Protein AF-U2RLP6-F1 (afdb_monomer)

Secondary structure (DSSP, 8-state):
-B-BSHHHHHHHHHHTT---SS------B---TT----STT--B-HHHHS-HHHHHHHHHHHHHHTTPPPPPHHHHHHHHHH-HHHHHH-HHHHHHHHHHHH-TTTGGG--SSSHHHHHHHHHH--TT-HHHHHHHHHHHHH-HHHHHHHHHHH-TT-------

Sequence (164 aa):
MFDNDNAGRKQFNQIKNKKYQELDIDMVLLKNYLGNSEEKNINHEIEDFIYPEIIVYLTNEILKNINLELISQEEVDKKLSASKSLSSKGILEFIEYKKNDNNPENGNIIVLNTPSHKKNMAEKFNLEDKEISSIIKENRNKYPFVEEFIRDLFNFTKENKKYK

Structure (mmCIF, N/CA/C/O backbone):
data_AF-U2RLP6-F1
#
_entry.id   AF-U2RLP6-F1
#
loop_
_atom_site.group_PDB
_atom_site.id
_atom_site.type_symbol
_atom_site.label_atom_id
_atom_site.label_alt_id
_atom_site.label_comp_id
_atom_site.label_asym_id
_atom_site.label_entity_id
_atom_site.label_seq_id
_atom_site.pdbx_PDB_ins_code
_atom_site.Cartn_x
_atom_site.Cartn_y
_atom_site.Cartn_z
_atom_site.occupancy
_atom_site.B_iso_or_equiv
_atom_site.auth_seq_id
_atom_site.auth_comp_id
_atom_site.auth_asym_id
_atom_site.auth_atom_id
_atom_site.pdbx_PDB_model_num
ATOM 1 N N . MET A 1 1 ? -10.058 -3.093 14.105 1.00 88.56 1 MET A N 1
ATOM 2 C CA . MET A 1 1 ? -9.542 -2.256 13.001 1.00 88.56 1 MET A CA 1
ATOM 3 C C . MET A 1 1 ? -10.305 -2.616 11.739 1.00 88.56 1 MET A C 1
ATOM 5 O O . MET A 1 1 ? -10.608 -3.790 11.572 1.00 88.56 1 MET A O 1
ATOM 9 N N . PHE A 1 2 ? -10.664 -1.635 10.919 1.00 91.56 2 PHE A N 1
ATOM 10 C CA . PHE A 1 2 ? -11.460 -1.825 9.705 1.00 91.56 2 PHE A CA 1
ATOM 11 C C . PHE A 1 2 ? -10.882 -0.973 8.578 1.00 91.56 2 PHE A C 1
ATOM 13 O O . PHE A 1 2 ? -10.406 0.133 8.848 1.00 91.56 2 PHE A O 1
ATOM 20 N N . ASP A 1 3 ? -10.995 -1.449 7.341 1.00 90.81 3 ASP A N 1
ATOM 21 C CA . ASP A 1 3 ? -10.761 -0.617 6.163 1.00 90.81 3 ASP A CA 1
ATOM 22 C C . ASP A 1 3 ? -11.701 0.597 6.170 1.00 90.81 3 ASP A C 1
ATOM 24 O O . ASP A 1 3 ? -12.814 0.568 6.716 1.00 90.81 3 ASP A O 1
ATOM 28 N N . ASN A 1 4 ? -11.241 1.694 5.580 1.00 89.44 4 ASN A N 1
ATOM 29 C CA . ASN A 1 4 ? -12.041 2.891 5.362 1.00 89.44 4 ASN A CA 1
ATOM 30 C C . ASN A 1 4 ? -12.563 2.912 3.924 1.00 89.44 4 ASN A C 1
ATOM 32 O O . ASN A 1 4 ? -12.434 3.889 3.184 1.00 89.44 4 ASN A O 1
ATOM 36 N N . ASP A 1 5 ? -13.191 1.802 3.564 1.00 88.56 5 ASP A N 1
ATOM 37 C CA . ASP A 1 5 ? -13.962 1.575 2.358 1.00 88.56 5 ASP A CA 1
ATOM 38 C C . ASP A 1 5 ? -15.457 1.447 2.723 1.00 88.56 5 ASP A C 1
ATOM 40 O O . ASP A 1 5 ? -15.889 1.641 3.869 1.00 88.56 5 ASP A O 1
ATOM 44 N N . ASN A 1 6 ? -16.302 1.140 1.742 1.00 89.94 6 ASN A N 1
ATOM 45 C CA . ASN A 1 6 ? -17.734 0.990 1.998 1.00 89.94 6 ASN A CA 1
ATOM 46 C C . ASN A 1 6 ? -18.060 -0.216 2.894 1.00 89.94 6 ASN A C 1
ATOM 48 O O . ASN A 1 6 ? -18.961 -0.113 3.737 1.00 89.94 6 ASN A O 1
ATOM 52 N N . ALA A 1 7 ? -17.364 -1.345 2.733 1.00 91.19 7 ALA A N 1
ATOM 53 C CA . ALA A 1 7 ? -17.647 -2.554 3.500 1.00 91.19 7 ALA A CA 1
ATOM 54 C C . ALA A 1 7 ? -17.181 -2.416 4.958 1.00 91.19 7 ALA A C 1
ATOM 56 O O . ALA A 1 7 ? -17.955 -2.689 5.883 1.00 91.19 7 ALA A 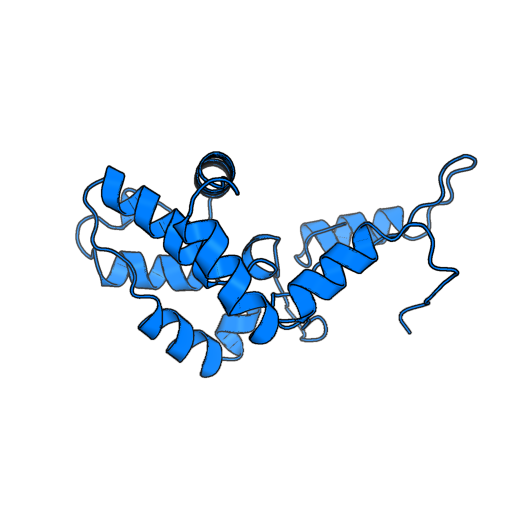O 1
ATOM 57 N N . GLY A 1 8 ? -15.969 -1.912 5.168 1.00 91.94 8 GLY A N 1
ATOM 58 C CA . GLY A 1 8 ? -15.371 -1.625 6.465 1.00 91.94 8 GLY A CA 1
ATOM 59 C C . GLY A 1 8 ? -16.175 -0.596 7.251 1.00 91.94 8 GLY A C 1
ATOM 60 O O . GLY A 1 8 ? -16.559 -0.868 8.392 1.00 91.94 8 GLY A O 1
ATOM 61 N N . ARG A 1 9 ? -16.595 0.520 6.630 1.00 91.88 9 ARG A N 1
ATOM 62 C CA . ARG A 1 9 ? -17.509 1.490 7.274 1.00 91.88 9 ARG A CA 1
ATOM 63 C C . ARG A 1 9 ? -18.848 0.871 7.665 1.00 91.88 9 ARG A C 1
ATOM 65 O O . ARG A 1 9 ? -19.404 1.211 8.715 1.00 91.88 9 ARG A O 1
ATOM 72 N N . LYS A 1 10 ? -19.400 -0.028 6.846 1.00 93.00 10 LYS A N 1
ATOM 73 C CA . LYS A 1 10 ? -20.653 -0.728 7.169 1.00 93.00 10 LYS A CA 1
ATOM 74 C C . LYS A 1 10 ? -20.482 -1.610 8.406 1.00 93.00 10 LYS A C 1
ATOM 76 O O . LYS A 1 10 ? -21.310 -1.522 9.313 1.00 93.00 10 LYS A O 1
ATOM 81 N N . GLN A 1 11 ? -19.416 -2.406 8.474 1.00 93.44 11 GLN A N 1
ATOM 82 C CA . GLN A 1 11 ? -19.130 -3.255 9.637 1.00 93.44 11 GLN A CA 1
ATOM 83 C C . GLN A 1 11 ? -18.820 -2.428 10.891 1.00 93.44 11 GLN A C 1
ATOM 85 O O . GLN A 1 11 ? -19.378 -2.695 11.957 1.00 93.44 11 GLN A O 1
ATOM 90 N N . PHE A 1 12 ? -18.026 -1.363 10.756 1.00 92.62 12 PHE A N 1
ATOM 91 C CA . PHE A 1 12 ? -17.736 -0.425 11.839 1.00 92.62 12 PHE A CA 1
ATOM 92 C C . PHE A 1 12 ? -19.032 0.130 12.449 1.00 92.62 12 PHE A C 1
ATOM 94 O O . PHE A 1 12 ? -19.252 0.069 13.657 1.00 92.62 12 PHE A O 1
ATOM 101 N N . ASN A 1 13 ? -19.957 0.604 11.613 1.00 91.62 13 ASN A N 1
ATOM 102 C CA . ASN A 1 13 ? -21.228 1.152 12.087 1.00 91.62 13 ASN A CA 1
ATOM 103 C C . ASN A 1 13 ? -22.139 0.116 12.762 1.00 91.62 13 ASN A C 1
ATOM 105 O O . ASN A 1 13 ? -22.935 0.490 13.623 1.00 91.62 13 ASN A O 1
ATOM 109 N N . GLN A 1 14 ? -22.025 -1.166 12.407 1.00 91.75 14 GLN A N 1
ATOM 110 C CA . GLN A 1 14 ? -22.788 -2.243 13.044 1.00 91.75 14 GLN A CA 1
ATOM 111 C C . GLN A 1 14 ? -22.280 -2.590 14.446 1.00 91.75 14 GLN A C 1
ATOM 113 O O . GLN A 1 14 ? -23.068 -3.056 15.269 1.00 91.75 14 GLN A O 1
ATOM 118 N N . ILE A 1 15 ? -20.985 -2.406 14.711 1.00 90.25 15 ILE A N 1
ATOM 119 C CA . ILE A 1 15 ? -20.348 -2.848 15.959 1.00 90.25 15 ILE A CA 1
ATOM 120 C C . ILE A 1 15 ? -20.156 -1.682 16.938 1.00 90.25 15 ILE A C 1
ATOM 122 O O . ILE A 1 15 ? -20.316 -1.894 18.134 1.00 90.25 15 ILE A O 1
ATOM 126 N N . LYS A 1 16 ? -19.945 -0.444 16.462 1.00 87.31 16 LYS A N 1
ATOM 127 C CA . LYS A 1 16 ? -19.575 0.720 17.301 1.00 87.31 16 LYS A CA 1
ATOM 128 C C . LYS A 1 16 ? -20.501 1.037 18.478 1.00 87.31 16 LYS A C 1
ATOM 130 O O . LYS A 1 16 ? -20.076 1.662 19.437 1.00 87.31 16 LYS A O 1
ATOM 135 N N . ASN A 1 17 ? -21.770 0.640 18.394 1.00 85.56 17 ASN A N 1
ATOM 136 C CA . ASN A 1 17 ? -22.770 0.896 19.434 1.00 85.56 17 ASN A CA 1
ATOM 137 C C . ASN A 1 17 ? -23.106 -0.356 20.262 1.00 85.56 17 ASN A C 1
ATOM 139 O O . ASN A 1 17 ? -23.964 -0.294 21.146 1.00 85.56 17 ASN A O 1
ATOM 143 N N . LYS A 1 18 ? -22.492 -1.504 19.959 1.00 89.00 18 LYS A N 1
ATOM 144 C CA . LYS A 1 18 ? -22.715 -2.749 20.693 1.00 89.00 18 LYS A CA 1
ATOM 145 C C . LYS A 1 18 ? -21.869 -2.748 21.960 1.00 89.00 18 LYS A C 1
ATOM 147 O O . LYS A 1 18 ? -20.718 -2.331 21.947 1.00 89.00 18 LYS A O 1
ATOM 152 N N . LYS A 1 19 ? -22.456 -3.239 23.049 1.00 85.81 19 LYS A N 1
ATOM 153 C CA . LYS A 1 19 ? -21.758 -3.480 24.312 1.00 85.81 19 LYS A CA 1
ATOM 154 C C . LYS A 1 19 ? -21.573 -4.975 24.491 1.00 85.81 19 LYS A C 1
ATOM 156 O O . LYS A 1 19 ? -22.511 -5.739 24.267 1.00 85.81 19 LYS A O 1
ATOM 161 N N . TYR A 1 20 ? -20.386 -5.364 24.921 1.00 87.88 20 TYR A N 1
ATOM 162 C CA . TYR A 1 20 ? -20.018 -6.743 25.196 1.00 87.88 20 TYR A CA 1
ATOM 163 C C . TYR A 1 20 ? -19.633 -6.809 26.674 1.00 87.88 20 TYR A C 1
ATOM 165 O O . TYR A 1 20 ? -18.861 -5.981 27.137 1.00 87.88 20 TYR A O 1
ATOM 173 N N . GLN A 1 21 ? -20.238 -7.720 27.443 1.00 87.31 21 GLN A N 1
ATOM 174 C CA . GLN A 1 21 ? -20.114 -7.709 28.911 1.00 87.31 21 GLN A CA 1
ATOM 175 C C . GLN A 1 21 ? -18.682 -7.953 29.403 1.00 87.31 21 GLN A C 1
ATOM 177 O O . GLN A 1 21 ? -18.300 -7.419 30.438 1.00 87.31 21 GLN A O 1
ATOM 182 N N . GLU A 1 22 ? -17.903 -8.731 28.655 1.00 92.44 22 GLU A N 1
ATOM 183 C CA . GLU A 1 22 ? -16.563 -9.186 29.045 1.00 92.44 22 GLU A CA 1
ATOM 184 C C . GLU A 1 22 ? -15.459 -8.663 28.114 1.00 92.44 22 GLU A C 1
ATOM 186 O O . GLU A 1 22 ? -14.296 -9.021 28.274 1.00 92.44 22 GLU A O 1
ATOM 191 N N . LEU A 1 23 ? -15.811 -7.837 27.122 1.00 86.81 23 LEU A N 1
ATOM 192 C CA . LEU A 1 23 ? -14.868 -7.312 26.137 1.00 86.81 23 LEU A CA 1
ATOM 193 C C . LEU A 1 23 ? -14.928 -5.791 26.126 1.00 86.81 23 LEU A C 1
ATOM 195 O O . LEU A 1 23 ? -15.980 -5.212 25.850 1.00 86.81 23 LEU A O 1
ATOM 199 N N . ASP A 1 24 ? -13.777 -5.170 26.360 1.00 83.50 24 ASP A N 1
ATOM 200 C CA . ASP A 1 24 ? -13.553 -3.779 25.993 1.00 83.50 24 ASP A CA 1
ATOM 201 C C . ASP A 1 24 ? -13.089 -3.728 24.535 1.00 83.50 24 ASP A C 1
ATOM 203 O O . ASP A 1 24 ? -12.206 -4.490 24.130 1.00 83.50 24 ASP A O 1
ATOM 207 N N . ILE A 1 25 ? -13.744 -2.905 23.718 1.00 85.19 25 ILE A N 1
ATOM 208 C CA . ILE A 1 25 ? -13.528 -2.888 22.269 1.00 85.19 25 ILE A CA 1
ATOM 209 C C . ILE A 1 25 ? -13.238 -1.467 21.815 1.00 85.19 25 ILE A C 1
ATOM 211 O O . ILE A 1 25 ? -14.148 -0.651 21.668 1.00 85.19 25 ILE A O 1
ATOM 215 N N . ASP A 1 26 ? -11.982 -1.240 21.446 1.00 85.56 26 ASP A N 1
ATOM 216 C CA . ASP A 1 26 ? -11.576 -0.067 20.689 1.00 85.56 26 ASP A CA 1
ATOM 217 C C . ASP A 1 26 ? -11.655 -0.335 19.187 1.00 85.56 26 ASP A C 1
ATOM 219 O O . ASP A 1 26 ? -11.139 -1.319 18.644 1.00 85.56 26 ASP A O 1
ATOM 223 N N . MET A 1 27 ? -12.330 0.569 18.482 1.00 86.56 27 MET A N 1
ATOM 224 C CA . MET A 1 27 ? -12.557 0.458 17.049 1.00 86.56 27 MET A CA 1
ATOM 225 C C . MET A 1 27 ? -11.889 1.605 16.312 1.00 86.56 27 MET A C 1
ATOM 227 O O . MET A 1 27 ? -12.085 2.771 16.637 1.00 86.56 27 MET A O 1
ATOM 231 N N . VAL A 1 28 ? -11.163 1.264 15.250 1.00 88.94 28 VAL A N 1
ATOM 232 C CA . VAL 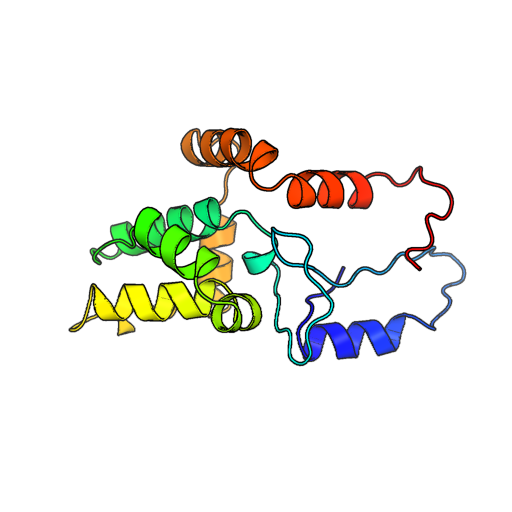A 1 28 ? -10.426 2.226 14.431 1.00 88.94 28 VAL A CA 1
ATOM 233 C C . VAL A 1 28 ? -10.709 1.959 12.956 1.00 88.94 28 VAL A C 1
ATOM 235 O O . VAL A 1 28 ? -10.652 0.801 12.524 1.00 88.94 28 VAL A O 1
ATOM 238 N N . LEU A 1 29 ? -11.030 3.022 12.213 1.00 90.19 29 LEU A N 1
ATOM 239 C CA . LEU A 1 29 ? -11.026 3.045 10.749 1.00 90.19 29 LEU A CA 1
ATOM 240 C C . LEU A 1 29 ? -9.618 3.397 10.271 1.00 90.19 29 LEU A C 1
ATOM 242 O O . LEU A 1 29 ? -9.007 4.329 10.800 1.00 90.19 29 LEU A O 1
ATOM 246 N N . LEU A 1 30 ? -9.123 2.665 9.281 1.00 89.75 30 LEU A N 1
ATOM 247 C CA . LEU A 1 30 ? -7.811 2.918 8.706 1.00 89.75 30 LEU A CA 1
ATOM 248 C C . LEU A 1 30 ? -7.732 4.302 8.054 1.00 89.75 30 LEU A C 1
ATOM 250 O O . LEU A 1 30 ? -8.697 4.840 7.505 1.00 89.75 30 LEU A O 1
ATOM 254 N N . LYS A 1 31 ? -6.539 4.874 8.142 1.00 88.94 31 LYS A N 1
ATOM 255 C CA . LYS A 1 31 ? -6.130 6.066 7.405 1.00 88.94 31 LYS A CA 1
ATOM 256 C C . LYS A 1 31 ? -5.013 5.656 6.456 1.00 88.94 31 LYS A C 1
ATOM 258 O O . LYS A 1 31 ? -4.385 4.623 6.678 1.00 88.94 31 LYS A O 1
ATOM 263 N N . ASN A 1 32 ? -4.724 6.474 5.454 1.00 89.19 32 ASN A N 1
ATOM 264 C CA . ASN A 1 32 ? -3.533 6.245 4.644 1.00 89.19 32 ASN A CA 1
ATOM 265 C C . ASN A 1 32 ? -2.229 6.518 5.428 1.00 89.19 32 ASN A C 1
ATOM 267 O O . ASN A 1 32 ? -2.253 7.001 6.562 1.00 89.19 32 ASN A O 1
ATOM 271 N N . TYR A 1 33 ? -1.086 6.268 4.793 1.00 90.31 33 TYR A N 1
ATOM 272 C CA . TYR A 1 33 ? 0.262 6.459 5.338 1.00 90.31 33 TYR A CA 1
ATOM 273 C C . TYR A 1 33 ? 0.569 7.904 5.786 1.00 90.31 33 TYR A C 1
ATOM 275 O O . TYR A 1 33 ? 1.504 8.129 6.552 1.00 90.31 33 TYR A O 1
ATOM 283 N N . LEU A 1 34 ? -0.233 8.887 5.352 1.00 89.56 34 LEU A N 1
ATOM 284 C CA . LEU A 1 34 ? -0.156 10.292 5.780 1.00 89.56 34 LEU A CA 1
ATOM 285 C C . LEU A 1 34 ? -1.092 10.629 6.952 1.00 89.56 34 LEU A C 1
ATOM 287 O O . LEU A 1 34 ? -1.034 11.739 7.475 1.00 89.56 34 LEU A O 1
ATOM 291 N N . GLY A 1 35 ? -1.968 9.711 7.362 1.00 87.56 35 GLY A N 1
ATOM 292 C CA . GLY A 1 35 ? -2.950 9.939 8.422 1.00 87.56 35 GLY A CA 1
ATOM 293 C C . GLY A 1 35 ? -4.213 10.678 7.980 1.00 87.56 35 GLY A C 1
ATOM 294 O O . GLY 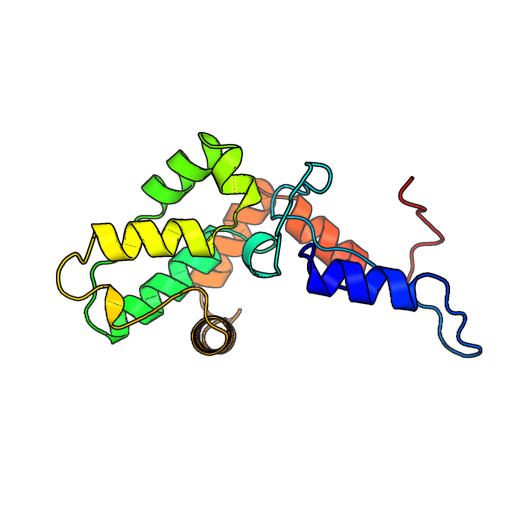A 1 35 ? -4.950 11.188 8.829 1.00 87.56 35 GLY A O 1
ATOM 295 N N . ASN A 1 36 ? -4.505 10.716 6.678 1.00 83.19 36 ASN A N 1
ATOM 296 C CA . ASN A 1 36 ? -5.694 11.379 6.141 1.00 83.19 36 ASN A CA 1
ATOM 297 C C . ASN A 1 36 ? -6.933 10.477 6.257 1.00 83.19 36 ASN A C 1
ATOM 299 O O . ASN A 1 36 ? -6.893 9.314 5.864 1.00 83.19 36 ASN A O 1
ATOM 303 N N . SER A 1 37 ? -8.048 11.021 6.762 1.00 69.00 37 SER A N 1
ATOM 304 C CA . SER A 1 37 ? -9.298 10.263 6.974 1.00 69.00 37 SER A CA 1
ATOM 305 C C . SER A 1 37 ? -10.603 10.999 6.636 1.00 69.00 37 SER A C 1
ATOM 307 O O . SER A 1 37 ? -11.666 10.405 6.786 1.00 69.00 37 SER A O 1
ATOM 309 N N . GLU A 1 38 ? -10.562 12.270 6.215 1.00 56.47 38 GLU A N 1
ATOM 310 C CA . GLU A 1 38 ? -11.738 13.169 6.277 1.00 56.47 38 GLU A CA 1
ATOM 311 C C . GLU A 1 38 ? -12.311 13.639 4.927 1.00 56.47 38 GLU A C 1
ATOM 313 O O . GLU A 1 38 ? -13.265 14.417 4.891 1.00 56.47 38 GLU A O 1
ATOM 318 N N . GLU A 1 39 ? -11.789 13.168 3.796 1.00 59.59 39 GLU A N 1
ATOM 319 C CA . GLU A 1 39 ? -12.357 13.521 2.492 1.00 59.59 39 GLU A CA 1
ATOM 320 C C . GLU A 1 39 ? -13.619 12.699 2.160 1.00 59.59 39 GLU A C 1
ATOM 322 O O . GLU A 1 39 ? -13.746 11.511 2.470 1.00 59.59 39 GLU A O 1
ATOM 327 N N . LYS A 1 40 ? -14.591 13.341 1.498 1.00 56.78 40 LYS A N 1
ATOM 328 C CA . LYS A 1 40 ? -15.772 12.652 0.958 1.00 56.78 40 LYS A CA 1
ATOM 329 C C . LYS A 1 40 ? -15.308 11.646 -0.107 1.00 56.78 40 LYS A C 1
ATOM 331 O O . LYS A 1 40 ? -14.594 12.032 -1.024 1.00 56.78 40 LYS A O 1
ATOM 336 N N . ASN A 1 41 ? -15.778 10.397 -0.019 1.00 65.44 41 ASN A N 1
ATOM 337 C CA . ASN A 1 41 ? -15.454 9.275 -0.922 1.00 65.44 41 ASN A CA 1
ATOM 338 C C . ASN A 1 41 ? -14.055 8.649 -0.760 1.00 65.44 41 ASN A C 1
ATOM 340 O O . ASN A 1 41 ? -13.488 8.171 -1.739 1.00 65.44 41 ASN A O 1
ATOM 344 N N . ILE A 1 42 ? -13.509 8.608 0.458 1.00 76.06 42 ILE A N 1
ATOM 345 C CA . ILE A 1 42 ? -12.301 7.819 0.745 1.00 76.06 42 ILE A CA 1
ATOM 346 C C . ILE A 1 42 ? -12.575 6.311 0.599 1.00 76.06 42 ILE A C 1
ATOM 348 O O . ILE A 1 42 ? -13.617 5.805 1.039 1.00 76.06 42 ILE A O 1
ATOM 352 N N . ASN A 1 43 ? -11.613 5.610 -0.001 1.00 83.88 43 ASN A N 1
ATOM 353 C CA . ASN A 1 43 ? -11.574 4.158 -0.137 1.00 83.88 43 ASN A CA 1
ATOM 354 C C . ASN A 1 43 ? -10.203 3.612 0.293 1.00 83.88 43 ASN A C 1
ATOM 356 O O . ASN A 1 43 ? -9.540 2.942 -0.488 1.00 83.88 43 ASN A O 1
ATOM 360 N N . HIS A 1 44 ? -9.753 3.976 1.499 1.00 87.12 44 HIS A N 1
ATOM 361 C CA . HIS A 1 44 ? -8.459 3.518 2.011 1.00 87.12 44 HIS A CA 1
ATOM 362 C C . HIS A 1 44 ? -8.575 2.111 2.576 1.00 87.12 44 HIS A C 1
ATOM 364 O O . HIS A 1 44 ? -9.366 1.871 3.493 1.00 87.12 44 HIS A O 1
ATOM 370 N N . GLU A 1 45 ? -7.747 1.217 2.063 1.00 90.25 45 GLU A N 1
ATOM 371 C CA . GLU A 1 45 ? -7.552 -0.139 2.575 1.00 90.25 45 GLU A CA 1
ATOM 372 C C . GLU A 1 45 ? -6.170 -0.252 3.249 1.00 90.25 45 GLU A C 1
ATOM 374 O O . GLU A 1 45 ? -5.410 0.719 3.344 1.00 90.25 45 GLU A O 1
ATOM 379 N N . ILE A 1 46 ? -5.825 -1.433 3.764 1.00 90.56 46 ILE A N 1
ATOM 380 C CA . ILE A 1 46 ? -4.558 -1.655 4.479 1.00 90.56 46 ILE A CA 1
ATOM 381 C C . ILE A 1 46 ? -3.305 -1.315 3.655 1.00 90.56 46 ILE A C 1
ATOM 383 O O . ILE A 1 46 ? -2.328 -0.815 4.213 1.00 90.56 46 ILE A O 1
ATOM 387 N N . GLU A 1 47 ? -3.315 -1.529 2.340 1.00 91.06 47 GLU A N 1
ATOM 388 C CA . GLU A 1 47 ? -2.205 -1.154 1.454 1.00 91.06 47 GLU A CA 1
ATOM 389 C C . GLU A 1 47 ? -1.943 0.355 1.410 1.00 91.06 47 GLU A C 1
ATOM 391 O O . GLU A 1 47 ? -0.812 0.764 1.160 1.00 91.0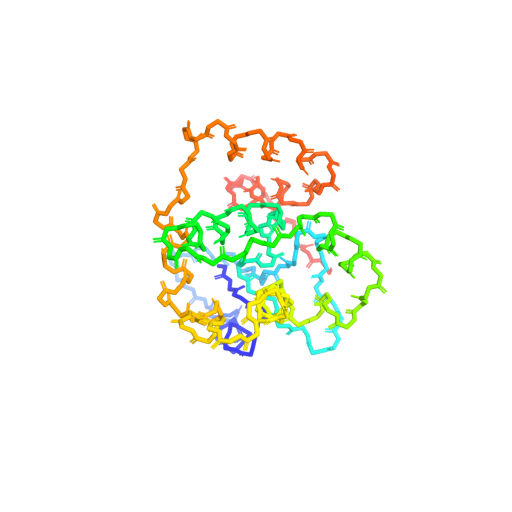6 47 GLU A O 1
ATOM 396 N N . ASP A 1 48 ? -2.959 1.179 1.674 1.00 90.56 48 ASP A N 1
ATOM 397 C CA . ASP A 1 48 ? -2.836 2.634 1.666 1.00 90.56 48 ASP A CA 1
ATOM 398 C C . ASP A 1 48 ? -2.268 3.147 2.982 1.00 90.56 48 ASP A C 1
ATOM 400 O O . ASP A 1 48 ? -1.750 4.260 3.032 1.00 90.56 48 ASP A O 1
ATOM 404 N N . PHE A 1 49 ? -2.383 2.360 4.053 1.00 91.75 49 PHE A N 1
ATOM 405 C CA . PHE A 1 49 ? -1.795 2.650 5.356 1.00 91.75 49 PHE A CA 1
ATOM 406 C C . PHE A 1 49 ? -0.283 2.383 5.387 1.00 91.75 49 PHE A C 1
ATOM 408 O O . PHE A 1 49 ? 0.461 3.105 6.049 1.00 91.75 49 PHE A O 1
ATOM 415 N N . ILE A 1 50 ? 0.177 1.343 4.693 1.00 92.38 50 ILE A N 1
ATOM 416 C CA . ILE A 1 50 ? 1.590 0.942 4.669 1.00 92.38 50 ILE A CA 1
ATOM 417 C C . ILE A 1 50 ? 2.405 1.931 3.814 1.00 92.38 50 ILE A C 1
ATOM 419 O O . ILE A 1 50 ? 1.866 2.610 2.942 1.00 92.38 50 ILE A O 1
ATOM 423 N N . TYR A 1 51 ? 3.719 2.024 4.056 1.00 94.69 51 TYR A N 1
ATOM 424 C CA . TYR A 1 51 ? 4.612 2.842 3.230 1.00 94.69 51 TYR A CA 1
ATOM 425 C C . TYR A 1 51 ? 4.490 2.467 1.739 1.00 94.69 51 TYR A C 1
ATOM 427 O O . TYR A 1 51 ? 4.685 1.290 1.406 1.00 94.69 51 TYR A O 1
ATOM 435 N N . PRO A 1 52 ? 4.214 3.434 0.841 1.00 93.69 52 PRO A N 1
ATOM 436 C CA . PRO A 1 52 ? 4.108 3.205 -0.601 1.00 93.69 52 PRO A CA 1
ATOM 437 C C . PRO A 1 52 ? 5.272 2.413 -1.194 1.00 93.69 52 PRO A C 1
ATOM 439 O O . PRO A 1 52 ? 5.082 1.545 -2.045 1.00 93.69 52 PRO A O 1
ATOM 442 N N . GLU A 1 53 ? 6.473 2.681 -0.697 1.00 95.69 53 GLU A N 1
ATOM 443 C CA . GLU A 1 53 ? 7.725 2.052 -1.094 1.00 95.69 53 GLU A CA 1
ATOM 444 C C . GLU A 1 53 ? 7.710 0.531 -0.872 1.00 95.69 53 GLU A C 1
ATOM 446 O O . GLU A 1 53 ? 8.215 -0.218 -1.706 1.00 95.69 53 GLU A O 1
ATOM 451 N N . ILE A 1 54 ? 7.074 0.048 0.204 1.00 96.94 54 ILE A N 1
ATOM 452 C CA . ILE A 1 54 ? 6.917 -1.395 0.454 1.00 96.94 54 ILE A CA 1
ATOM 453 C C . ILE A 1 54 ? 6.001 -2.012 -0.603 1.00 96.94 54 ILE A C 1
ATOM 455 O O . ILE A 1 54 ? 6.302 -3.080 -1.132 1.00 96.94 54 ILE A O 1
ATOM 459 N N . ILE A 1 55 ? 4.889 -1.346 -0.925 1.00 96.19 55 ILE A N 1
ATOM 460 C CA . ILE A 1 55 ? 3.910 -1.851 -1.894 1.00 96.19 55 ILE A CA 1
ATOM 461 C C . ILE A 1 55 ? 4.537 -1.957 -3.287 1.00 96.19 55 ILE A C 1
ATOM 463 O O . ILE A 1 55 ? 4.407 -2.989 -3.950 1.00 96.19 55 ILE A O 1
ATOM 467 N N . VAL A 1 56 ? 5.262 -0.922 -3.717 1.00 96.75 56 VAL A N 1
ATOM 468 C CA . VAL A 1 56 ? 5.974 -0.918 -5.003 1.00 96.75 56 VAL A CA 1
ATOM 469 C C . VAL A 1 56 ? 7.072 -1.978 -5.020 1.00 96.75 56 VAL A C 1
ATOM 471 O O . VAL A 1 56 ? 7.170 -2.724 -5.995 1.00 96.75 56 VAL A O 1
ATOM 474 N N . TYR A 1 57 ? 7.861 -2.099 -3.948 1.00 97.81 57 TYR A N 1
ATOM 475 C CA . TYR A 1 57 ? 8.905 -3.117 -3.840 1.00 97.81 57 TYR A CA 1
ATOM 476 C C . TYR A 1 57 ? 8.339 -4.537 -3.981 1.00 97.81 57 TYR A C 1
ATOM 478 O O . TYR A 1 57 ? 8.764 -5.285 -4.863 1.00 97.81 57 TYR A O 1
ATOM 486 N N . LEU A 1 58 ? 7.328 -4.890 -3.180 1.00 97.56 58 LEU A N 1
ATOM 487 C CA . LEU A 1 58 ? 6.706 -6.218 -3.215 1.00 97.56 58 LEU A CA 1
ATOM 488 C C . LEU A 1 58 ? 6.039 -6.501 -4.564 1.00 97.56 58 LEU A C 1
ATOM 490 O O . LEU A 1 58 ? 6.134 -7.616 -5.083 1.00 97.56 58 LEU A O 1
ATOM 494 N N . THR A 1 59 ? 5.400 -5.492 -5.160 1.00 96.75 59 THR A N 1
ATOM 495 C CA . THR A 1 59 ? 4.832 -5.609 -6.506 1.00 96.75 59 THR A CA 1
ATOM 496 C C . THR A 1 59 ? 5.927 -5.902 -7.523 1.00 96.75 59 THR A C 1
ATOM 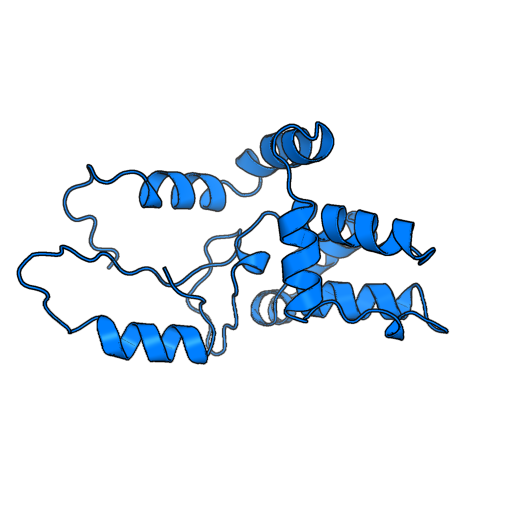498 O O . THR A 1 59 ? 5.794 -6.841 -8.303 1.00 96.75 59 THR A O 1
ATOM 501 N N . ASN A 1 60 ? 7.037 -5.165 -7.494 1.00 97.44 60 ASN A N 1
ATOM 502 C CA . ASN A 1 60 ? 8.157 -5.384 -8.403 1.00 97.44 60 ASN A CA 1
ATOM 503 C C . ASN A 1 60 ? 8.781 -6.770 -8.220 1.00 97.44 60 ASN A C 1
ATOM 505 O O . ASN A 1 60 ? 9.104 -7.411 -9.215 1.00 97.44 60 ASN A O 1
ATOM 509 N N . GLU A 1 61 ? 8.889 -7.285 -6.995 1.00 97.25 61 GLU A N 1
ATOM 510 C CA . GLU A 1 61 ? 9.313 -8.672 -6.764 1.00 97.25 61 GLU A CA 1
ATOM 511 C C . GLU A 1 61 ? 8.368 -9.681 -7.433 1.00 97.25 61 GLU A C 1
ATOM 513 O O . GLU A 1 61 ? 8.810 -10.697 -7.972 1.00 97.25 61 GLU A O 1
ATOM 518 N N . ILE A 1 62 ? 7.061 -9.416 -7.457 1.00 96.12 62 ILE A N 1
ATOM 519 C CA . ILE A 1 62 ? 6.094 -10.251 -8.181 1.00 96.12 62 ILE A CA 1
ATOM 520 C C . ILE A 1 62 ? 6.271 -10.103 -9.700 1.00 96.12 62 ILE A C 1
ATOM 522 O O . ILE A 1 62 ? 6.342 -11.121 -10.385 1.00 96.12 62 ILE A O 1
ATOM 526 N N . LEU A 1 63 ? 6.398 -8.878 -10.221 1.00 96.56 63 LEU A N 1
ATOM 527 C CA . LEU A 1 63 ? 6.572 -8.605 -11.656 1.00 96.56 63 LEU A CA 1
ATOM 528 C C . LEU A 1 63 ? 7.856 -9.228 -12.220 1.00 96.56 63 LEU A C 1
ATOM 530 O O . LEU A 1 63 ? 7.810 -9.859 -13.276 1.00 96.56 63 LEU A O 1
ATOM 534 N N . LYS A 1 64 ? 8.972 -9.145 -11.482 1.00 96.69 64 LYS A N 1
ATOM 535 C CA . LYS A 1 64 ? 10.244 -9.801 -11.837 1.00 96.69 64 LYS A CA 1
ATOM 536 C C . LYS A 1 64 ? 10.063 -11.302 -12.047 1.00 96.69 64 LYS A C 1
ATOM 538 O O . LYS A 1 64 ? 10.562 -11.846 -13.024 1.00 96.69 64 LYS A O 1
ATOM 543 N N . ASN A 1 65 ? 9.314 -11.965 -11.163 1.00 95.56 65 ASN A N 1
ATOM 544 C CA . ASN A 1 65 ? 9.090 -13.414 -11.234 1.00 95.56 65 ASN A CA 1
ATOM 545 C C . ASN A 1 65 ? 8.280 -13.849 -12.468 1.00 95.56 65 ASN A C 1
ATOM 547 O O . ASN A 1 65 ? 8.314 -15.023 -12.830 1.00 95.56 65 ASN A O 1
ATOM 551 N N . ILE A 1 66 ? 7.562 -12.924 -13.109 1.00 95.25 66 ILE A N 1
ATOM 552 C CA . ILE A 1 66 ? 6.776 -13.173 -14.325 1.00 95.25 66 ILE A CA 1
ATOM 553 C C . ILE A 1 66 ? 7.323 -12.422 -15.549 1.00 95.25 66 ILE A C 1
ATOM 555 O O . ILE A 1 66 ? 6.642 -12.350 -16.569 1.00 95.25 66 ILE A O 1
ATOM 559 N N . ASN A 1 67 ? 8.557 -11.908 -15.466 1.00 96.50 67 ASN A N 1
ATOM 560 C CA . ASN A 1 67 ? 9.263 -11.193 -16.534 1.00 96.50 67 ASN A CA 1
ATOM 561 C C . ASN A 1 67 ? 8.487 -9.993 -17.113 1.00 96.50 67 ASN A C 1
ATOM 563 O O . ASN A 1 67 ? 8.461 -9.803 -18.330 1.00 96.50 67 ASN A O 1
ATOM 567 N N . LEU A 1 68 ? 7.852 -9.196 -16.249 1.00 97.25 68 LEU A N 1
ATOM 568 C CA . LEU A 1 68 ? 7.258 -7.909 -16.624 1.00 97.25 68 LEU A CA 1
ATOM 569 C C . LEU A 1 68 ? 8.173 -6.741 -16.247 1.00 97.25 68 LEU A C 1
ATOM 571 O O . LEU A 1 68 ? 8.926 -6.811 -15.272 1.00 97.25 68 LEU A O 1
ATOM 575 N N . GLU A 1 69 ? 8.055 -5.650 -17.000 1.00 97.81 69 GLU A N 1
ATOM 576 C CA . GLU A 1 69 ? 8.709 -4.379 -16.705 1.00 97.81 69 GLU A CA 1
ATOM 577 C C . GLU A 1 69 ? 8.243 -3.824 -15.361 1.00 97.81 69 GLU A C 1
ATOM 579 O O . GLU A 1 69 ? 7.056 -3.863 -15.013 1.00 97.81 69 GLU A O 1
ATOM 584 N N . LEU A 1 70 ? 9.207 -3.293 -14.612 1.00 97.75 70 LEU A N 1
ATOM 585 C CA . LEU A 1 70 ? 9.025 -2.855 -13.233 1.00 97.75 70 LEU A CA 1
ATOM 586 C C . LEU A 1 70 ? 8.432 -1.451 -13.156 1.00 97.75 70 LEU A C 1
ATOM 588 O O . LEU A 1 70 ? 8.514 -0.652 -14.089 1.00 97.75 70 LEU A O 1
ATOM 592 N N . ILE A 1 71 ? 7.859 -1.130 -12.003 1.00 97.31 71 ILE A N 1
ATOM 593 C CA . ILE A 1 71 ? 7.338 0.197 -11.688 1.00 97.31 71 ILE A CA 1
ATOM 594 C C . ILE A 1 71 ? 8.438 1.017 -11.006 1.00 97.31 71 ILE A C 1
ATOM 596 O O . ILE A 1 71 ? 9.070 0.551 -10.055 1.00 97.31 71 ILE A O 1
ATOM 600 N N . SER A 1 72 ? 8.649 2.255 -11.457 1.00 96.12 72 SER A N 1
ATOM 601 C CA . SER A 1 72 ? 9.591 3.182 -10.821 1.00 96.12 72 SER A CA 1
ATOM 602 C C . SER A 1 72 ? 8.992 3.817 -9.567 1.00 96.12 72 SER A C 1
ATOM 604 O O . SER A 1 72 ? 7.949 4.473 -9.636 1.00 96.12 72 SER A O 1
ATOM 606 N N . GLN A 1 73 ? 9.692 3.702 -8.435 1.00 94.56 73 GLN A N 1
ATOM 607 C CA . GLN A 1 73 ? 9.307 4.383 -7.195 1.00 94.56 73 GLN A CA 1
ATOM 608 C C . GLN A 1 73 ? 9.252 5.906 -7.372 1.00 94.56 73 GLN A C 1
ATOM 610 O O . GLN A 1 73 ? 8.341 6.559 -6.874 1.00 94.56 73 GLN A O 1
ATOM 615 N N . GLU A 1 74 ? 10.196 6.483 -8.115 1.00 93.19 74 GLU A N 1
ATOM 616 C CA . GLU A 1 74 ? 10.271 7.933 -8.310 1.00 93.19 74 GLU A CA 1
ATOM 617 C C . GLU A 1 74 ? 9.024 8.476 -9.028 1.00 93.19 74 GLU A C 1
ATOM 619 O O . GLU A 1 74 ? 8.513 9.550 -8.700 1.00 93.19 74 GLU A O 1
ATOM 624 N N . GLU A 1 75 ? 8.503 7.732 -10.006 1.00 90.88 75 GLU A N 1
ATOM 625 C CA . GLU A 1 75 ? 7.278 8.107 -10.717 1.00 90.88 75 GLU A CA 1
ATOM 626 C C . GLU A 1 75 ? 6.045 8.006 -9.810 1.00 90.88 75 GLU A C 1
ATOM 628 O O . GLU A 1 75 ? 5.156 8.863 -9.887 1.00 90.88 75 GLU A O 1
ATOM 633 N N . VAL A 1 76 ? 6.011 7.002 -8.927 1.00 91.31 76 VAL A N 1
ATOM 634 C CA . VAL A 1 76 ? 4.962 6.839 -7.911 1.00 91.31 76 VAL A CA 1
ATOM 635 C C . VAL A 1 76 ? 4.975 8.015 -6.939 1.00 91.31 76 VAL A C 1
ATOM 637 O O . VAL A 1 76 ? 3.950 8.683 -6.785 1.00 91.31 76 VAL A O 1
ATOM 640 N N . ASP A 1 77 ? 6.132 8.354 -6.375 1.00 88.44 77 ASP A N 1
ATOM 641 C CA . ASP A 1 77 ? 6.299 9.466 -5.434 1.00 88.44 77 ASP A CA 1
ATOM 642 C C . ASP A 1 77 ? 5.875 10.808 -6.041 1.00 88.44 77 ASP A C 1
ATOM 644 O O . ASP A 1 77 ? 5.120 11.575 -5.422 1.00 88.44 77 ASP A O 1
ATOM 648 N N . LYS A 1 78 ? 6.308 11.085 -7.281 1.00 87.38 78 LYS A N 1
ATOM 649 C CA . LYS A 1 78 ? 5.912 12.295 -8.020 1.00 87.38 78 LYS A CA 1
ATOM 650 C C . LYS A 1 78 ? 4.400 12.372 -8.174 1.00 87.38 78 LYS A C 1
ATOM 652 O O . LYS A 1 78 ? 3.817 13.447 -8.017 1.00 87.38 78 LYS A O 1
ATOM 657 N N . LYS A 1 79 ? 3.747 11.248 -8.479 1.00 84.81 79 LYS A N 1
ATOM 658 C CA . LYS A 1 79 ? 2.306 11.237 -8.717 1.00 84.81 79 LYS A CA 1
ATOM 659 C C . LYS A 1 79 ? 1.496 11.344 -7.428 1.00 84.81 79 LYS A C 1
ATOM 661 O O . LYS A 1 79 ? 0.562 12.149 -7.394 1.00 84.81 79 LYS A O 1
ATOM 666 N N . LEU A 1 80 ? 1.861 10.592 -6.389 1.00 81.62 80 LEU A N 1
ATOM 667 C CA . LEU A 1 80 ? 1.216 10.658 -5.073 1.00 81.62 80 LEU A CA 1
ATOM 668 C C . LEU A 1 80 ? 1.286 12.079 -4.500 1.00 81.62 80 LEU A C 1
ATOM 670 O O . LEU A 1 80 ? 0.290 12.588 -3.993 1.00 81.62 80 LEU A O 1
ATOM 674 N N . SER A 1 81 ? 2.419 12.761 -4.677 1.00 78.44 81 SER A N 1
ATOM 675 C CA . SER A 1 81 ? 2.594 14.151 -4.234 1.00 78.44 81 SER A CA 1
ATOM 676 C C . SER A 1 81 ? 1.766 15.159 -5.044 1.00 78.44 81 SER A C 1
ATOM 678 O O . SER A 1 81 ? 1.347 16.187 -4.515 1.00 78.44 81 SER A O 1
ATOM 680 N N . ALA A 1 82 ? 1.521 14.890 -6.329 1.00 78.00 82 ALA A N 1
ATOM 681 C CA . ALA A 1 82 ? 0.859 15.829 -7.235 1.00 78.00 82 ALA A CA 1
ATOM 682 C C . ALA A 1 82 ? -0.672 15.675 -7.307 1.00 78.00 82 ALA A C 1
ATOM 684 O O . ALA A 1 82 ? -1.350 16.574 -7.808 1.00 78.00 82 ALA A O 1
ATOM 685 N N . SER A 1 83 ? -1.242 14.547 -6.867 1.00 71.19 83 SER A N 1
ATOM 686 C CA . SER A 1 83 ? -2.640 14.204 -7.152 1.00 71.19 83 SER A CA 1
ATOM 687 C C . SER A 1 83 ? -3.449 13.836 -5.911 1.00 71.19 83 SER A C 1
ATOM 689 O O . SER A 1 83 ? -3.417 12.710 -5.417 1.00 71.19 83 SER A O 1
ATOM 691 N N . LYS A 1 84 ? -4.304 14.774 -5.488 1.00 69.44 84 LYS A N 1
ATOM 692 C CA . LYS A 1 84 ? -5.311 14.527 -4.444 1.00 69.44 84 LYS A CA 1
ATOM 693 C C . LYS A 1 84 ? -6.307 13.431 -4.836 1.00 69.44 84 LYS A C 1
ATOM 695 O O . LYS A 1 84 ? -6.655 12.599 -4.011 1.00 69.44 84 LYS A O 1
ATOM 700 N N . SER A 1 85 ? -6.725 13.378 -6.101 1.00 66.94 85 SER A N 1
ATOM 701 C CA . SER A 1 85 ? -7.660 12.351 -6.581 1.00 66.94 85 SER A CA 1
ATOM 702 C C . SER A 1 85 ? -7.077 10.937 -6.590 1.00 66.94 85 SER A C 1
ATOM 704 O O . SER A 1 85 ? -7.829 9.976 -6.479 1.00 66.94 85 SER A O 1
ATOM 706 N N . LEU A 1 86 ? -5.757 10.783 -6.720 1.00 66.75 86 LEU A N 1
ATOM 707 C CA . LEU A 1 86 ? -5.111 9.478 -6.564 1.00 66.75 86 LEU A CA 1
ATOM 708 C C . LEU A 1 86 ? -4.986 9.093 -5.090 1.00 66.75 86 LEU A C 1
ATOM 710 O O . LEU A 1 86 ? -5.194 7.933 -4.751 1.00 66.75 86 LEU A O 1
ATOM 714 N N . SER A 1 87 ? -4.773 10.072 -4.204 1.00 65.50 87 SER A N 1
ATOM 715 C CA . SER A 1 87 ? -4.773 9.826 -2.758 1.00 65.50 87 SER A CA 1
ATOM 716 C C . SER A 1 87 ? -6.110 9.304 -2.212 1.00 65.50 87 SER A C 1
ATOM 718 O O . SER A 1 87 ? -6.114 8.688 -1.150 1.00 65.50 87 SER A O 1
ATOM 720 N N . SER A 1 88 ? -7.232 9.506 -2.918 1.00 66.75 88 SER A N 1
ATOM 721 C CA . SER A 1 88 ? -8.550 8.978 -2.525 1.00 66.75 88 SER A CA 1
ATOM 722 C C . SER A 1 88 ? -8.897 7.612 -3.130 1.00 66.75 88 SER A C 1
ATOM 724 O O . SER A 1 88 ? -9.752 6.918 -2.582 1.00 66.75 88 SER A O 1
ATOM 726 N N . LYS A 1 89 ? -8.239 7.229 -4.231 1.00 71.50 89 LYS A N 1
ATOM 727 C CA . LYS A 1 89 ? -8.452 5.970 -4.967 1.00 71.50 89 LYS A CA 1
ATOM 728 C C . LYS A 1 89 ? -7.586 4.805 -4.483 1.00 71.50 89 LYS A C 1
ATOM 730 O O . LYS A 1 89 ? -7.986 3.655 -4.621 1.00 71.50 89 LYS A O 1
ATOM 735 N N . GLY A 1 90 ? -6.437 5.126 -3.898 1.00 81.06 90 GLY A N 1
ATOM 736 C CA . GLY A 1 90 ? -5.523 4.162 -3.302 1.00 81.06 90 GLY A CA 1
ATOM 737 C C . GLY A 1 90 ? -4.359 3.775 -4.214 1.00 81.06 90 GLY A C 1
ATOM 738 O O . GLY A 1 90 ? -4.381 3.966 -5.436 1.00 81.06 90 GLY A O 1
ATOM 739 N N . ILE A 1 91 ? -3.295 3.266 -3.602 1.00 88.88 91 ILE A N 1
ATOM 740 C CA . ILE A 1 91 ? -2.006 3.035 -4.258 1.00 88.88 91 ILE A CA 1
ATOM 741 C C . ILE A 1 91 ? -2.072 1.936 -5.321 1.00 88.88 91 ILE A C 1
ATOM 743 O O . ILE A 1 91 ? -1.480 2.096 -6.390 1.00 88.88 91 ILE A O 1
ATOM 747 N N . LEU A 1 92 ? -2.826 0.858 -5.071 1.00 91.94 92 LEU A N 1
ATOM 748 C CA . LEU A 1 92 ? -2.913 -0.282 -5.990 1.00 91.94 92 LEU A CA 1
ATOM 749 C C . LEU A 1 92 ? -3.550 0.085 -7.332 1.00 91.94 92 LEU A C 1
ATOM 751 O O . LEU A 1 92 ? -3.101 -0.406 -8.365 1.00 91.94 92 LEU A O 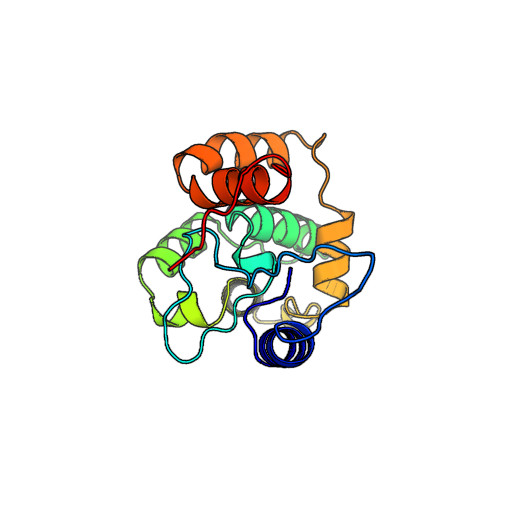1
ATOM 755 N N . GLU A 1 93 ? -4.543 0.980 -7.347 1.00 88.88 93 GLU A N 1
ATOM 756 C CA . GLU A 1 93 ? -5.140 1.461 -8.601 1.00 88.88 93 GLU A CA 1
ATOM 757 C C . GLU A 1 93 ? -4.112 2.241 -9.434 1.00 88.88 93 GLU A C 1
ATOM 759 O O . GLU A 1 93 ? -4.032 2.076 -10.654 1.00 88.88 93 GLU A O 1
ATOM 764 N N . PHE A 1 94 ? -3.280 3.059 -8.783 1.00 88.44 94 PHE A N 1
ATOM 765 C CA . PHE A 1 94 ? -2.247 3.816 -9.480 1.00 88.44 94 PHE A CA 1
ATOM 766 C C . PHE A 1 94 ? -1.171 2.910 -10.085 1.00 88.44 94 PHE A C 1
ATOM 768 O O . PHE A 1 94 ? -0.827 3.048 -11.264 1.00 88.44 94 PHE A O 1
ATOM 775 N N . ILE A 1 95 ? -0.635 1.978 -9.298 1.00 93.75 95 ILE A N 1
ATOM 776 C CA . ILE A 1 95 ? 0.428 1.100 -9.789 1.00 93.75 95 ILE A CA 1
ATOM 777 C C . ILE A 1 95 ? -0.089 0.089 -10.819 1.00 93.75 95 ILE A C 1
ATOM 779 O O . ILE A 1 95 ? 0.670 -0.296 -11.700 1.00 93.75 95 ILE A O 1
ATOM 783 N N . GLU A 1 96 ? -1.376 -0.275 -10.788 1.00 94.12 96 GLU A N 1
ATOM 784 C CA . GLU A 1 96 ? -2.032 -1.073 -11.835 1.00 94.12 96 GLU A CA 1
ATOM 785 C C . GLU A 1 96 ? -1.987 -0.344 -13.180 1.00 94.12 96 GLU A C 1
ATOM 787 O O . GLU A 1 96 ? -1.550 -0.921 -14.179 1.00 94.12 96 GLU A O 1
ATOM 792 N N . TYR A 1 97 ? -2.372 0.938 -13.199 1.00 92.06 97 TYR A N 1
ATOM 793 C CA . TYR A 1 97 ? -2.262 1.775 -14.394 1.00 92.06 97 TYR A CA 1
ATOM 794 C C . TYR A 1 97 ? -0.819 1.816 -14.899 1.00 92.06 97 TYR A C 1
ATOM 796 O O . TYR A 1 97 ? -0.571 1.562 -16.076 1.00 92.06 97 TYR A O 1
ATOM 804 N N . LYS A 1 98 ? 0.143 2.085 -14.008 1.00 93.38 98 LYS A N 1
ATOM 805 C CA . LYS A 1 98 ? 1.547 2.228 -14.402 1.00 93.38 98 LYS A CA 1
ATOM 806 C C . LYS A 1 98 ? 2.160 0.916 -14.896 1.00 93.38 98 LYS A C 1
ATOM 808 O O . LYS A 1 98 ? 2.898 0.913 -15.874 1.00 93.38 98 LYS A O 1
ATOM 813 N N . LYS A 1 99 ? 1.813 -0.208 -14.271 1.00 96.00 99 LYS A N 1
ATOM 814 C CA . LYS A 1 99 ? 2.209 -1.545 -14.722 1.00 96.00 99 LYS A CA 1
ATOM 815 C C . LYS A 1 99 ? 1.691 -1.835 -16.128 1.00 96.00 99 LYS A C 1
ATOM 817 O O . LYS A 1 99 ? 2.455 -2.356 -16.932 1.00 96.00 99 LYS A O 1
ATOM 822 N N . ASN A 1 100 ? 0.441 -1.484 -16.438 1.00 96.31 100 ASN A N 1
ATOM 823 C CA . ASN A 1 100 ? -0.116 -1.669 -17.784 1.00 96.31 100 ASN A CA 1
ATOM 824 C C . ASN A 1 100 ? 0.516 -0.718 -18.817 1.00 96.31 100 ASN A C 1
ATOM 826 O O . ASN A 1 100 ? 0.754 -1.133 -19.943 1.00 96.31 100 ASN A O 1
ATOM 830 N N . ASP A 1 101 ? 0.836 0.520 -18.431 1.00 95.81 101 ASP A N 1
ATOM 831 C CA . ASP A 1 101 ? 1.548 1.494 -19.277 1.00 95.81 101 ASP A CA 1
ATOM 832 C C . ASP A 1 101 ? 2.965 1.013 -19.639 1.00 95.81 101 ASP A C 1
ATOM 834 O O . ASP A 1 101 ? 3.375 1.078 -20.795 1.00 95.81 101 ASP A O 1
ATOM 838 N N . ASN A 1 102 ? 3.686 0.444 -18.667 1.00 96.75 102 ASN A N 1
ATOM 839 C CA . ASN A 1 102 ? 5.017 -0.129 -18.884 1.00 96.75 102 ASN A CA 1
ATOM 840 C C . ASN A 1 102 ? 4.977 -1.467 -19.653 1.00 96.75 102 ASN A C 1
ATOM 842 O O . ASN A 1 102 ? 5.969 -1.849 -20.265 1.00 96.75 102 ASN A O 1
ATOM 846 N N . ASN A 1 103 ? 3.846 -2.181 -19.623 1.00 97.12 103 ASN A N 1
ATOM 847 C CA . ASN A 1 103 ? 3.670 -3.510 -20.216 1.00 97.12 103 ASN A CA 1
ATOM 848 C C . ASN A 1 103 ? 2.414 -3.554 -21.112 1.00 97.12 103 ASN A C 1
ATOM 850 O O . ASN A 1 103 ? 1.453 -4.258 -20.783 1.00 97.12 103 ASN A O 1
ATOM 854 N N . PRO A 1 104 ? 2.378 -2.813 -22.236 1.00 96.44 104 PRO A N 1
ATOM 855 C CA . PRO A 1 104 ? 1.154 -2.618 -23.020 1.00 96.44 104 PRO A CA 1
ATOM 856 C C . PRO A 1 104 ? 0.595 -3.910 -23.635 1.00 96.44 104 PRO 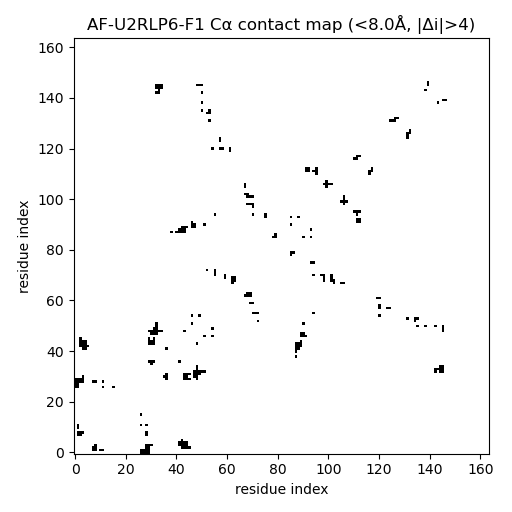A C 1
ATOM 858 O O . PRO A 1 104 ? -0.617 -4.046 -23.779 1.00 96.44 104 PRO A O 1
ATOM 861 N N . GLU A 1 105 ? 1.459 -4.873 -23.961 1.00 96.50 105 GLU A N 1
ATOM 862 C CA . GLU A 1 105 ? 1.061 -6.112 -24.643 1.00 96.50 105 GLU A CA 1
ATOM 863 C C . GLU A 1 105 ? 0.601 -7.220 -23.682 1.00 96.50 105 GLU A C 1
ATOM 865 O O . GLU A 1 105 ? -0.179 -8.092 -24.060 1.00 96.50 105 GLU A O 1
ATOM 870 N N . ASN A 1 106 ? 1.105 -7.229 -22.445 1.00 95.94 106 ASN A N 1
ATOM 871 C CA . ASN A 1 106 ? 0.972 -8.373 -21.535 1.00 95.94 106 ASN A CA 1
ATOM 872 C C . ASN A 1 106 ? 0.772 -8.002 -20.054 1.00 95.94 106 ASN A C 1
ATOM 874 O O . ASN A 1 106 ? 0.723 -8.887 -19.197 1.00 95.94 106 ASN A O 1
ATOM 878 N N . GLY A 1 107 ? 0.606 -6.720 -19.722 1.00 93.44 107 GLY A N 1
ATOM 879 C CA . GLY A 1 107 ? 0.389 -6.263 -18.347 1.00 93.44 107 GLY A CA 1
ATOM 880 C C . GLY A 1 107 ? -0.878 -6.834 -17.703 1.00 93.44 107 GLY A C 1
ATOM 881 O O . GLY A 1 107 ? -0.947 -6.973 -16.482 1.00 93.44 107 GLY A O 1
ATOM 882 N N . ASN A 1 108 ? -1.859 -7.247 -18.508 1.00 93.56 108 ASN A N 1
ATOM 883 C CA . ASN A 1 108 ? -3.105 -7.867 -18.056 1.00 93.56 108 ASN A CA 1
ATOM 884 C C . ASN A 1 108 ? -2.949 -9.311 -17.539 1.00 93.56 108 ASN A C 1
ATOM 886 O O . ASN A 1 108 ? -3.911 -9.850 -16.994 1.00 93.56 108 ASN A O 1
ATOM 890 N N . ILE A 1 109 ? -1.775 -9.942 -17.686 1.00 94.94 109 ILE A N 1
ATOM 891 C CA . ILE A 1 109 ? -1.498 -11.282 -17.130 1.00 94.94 109 ILE A CA 1
ATOM 892 C C . ILE A 1 109 ? -1.647 -11.290 -15.600 1.00 94.94 109 ILE A C 1
ATOM 894 O O . ILE A 1 109 ? -2.013 -12.309 -15.014 1.00 94.94 109 ILE A O 1
ATOM 898 N N . ILE A 1 110 ? -1.397 -10.150 -14.952 1.00 93.88 110 ILE A N 1
ATOM 899 C CA . ILE A 1 110 ? -1.596 -9.964 -13.517 1.00 93.88 110 ILE A CA 1
ATOM 900 C C . ILE A 1 110 ? -2.465 -8.737 -13.252 1.00 93.88 110 ILE A C 1
ATOM 902 O O . ILE A 1 110 ? -2.264 -7.681 -13.846 1.00 93.88 110 ILE A O 1
ATOM 906 N N . VAL A 1 111 ? -3.413 -8.863 -12.324 1.00 94.25 111 VAL A N 1
ATOM 907 C CA . VAL A 1 111 ? -4.237 -7.750 -11.835 1.00 94.25 111 VAL A CA 1
ATOM 908 C C . VAL A 1 111 ? -3.894 -7.508 -10.369 1.00 94.25 111 VAL A C 1
ATOM 910 O O . VAL A 1 111 ? -4.035 -8.414 -9.538 1.00 94.25 111 VAL A O 1
ATOM 913 N N . LEU A 1 112 ? -3.429 -6.298 -10.056 1.00 92.38 112 LEU A N 1
ATOM 914 C CA . LEU A 1 112 ? -2.843 -5.980 -8.753 1.00 92.38 112 LEU A CA 1
ATOM 915 C C . LEU A 1 112 ? -3.907 -5.801 -7.661 1.00 92.38 112 LEU A C 1
ATOM 917 O O . LEU A 1 112 ? -3.729 -6.272 -6.541 1.00 92.38 112 LEU A O 1
ATOM 921 N N . ASN A 1 113 ? -5.063 -5.208 -7.972 1.00 89.75 113 ASN A N 1
ATOM 922 C CA . ASN A 1 113 ? -6.148 -5.068 -6.995 1.00 89.75 113 ASN A CA 1
ATOM 923 C C . ASN A 1 113 ? -7.036 -6.325 -6.926 1.00 89.75 113 ASN A C 1
ATOM 925 O O . ASN A 1 113 ? -8.223 -6.302 -7.252 1.00 89.75 113 ASN A O 1
ATOM 929 N N . THR A 1 114 ? -6.439 -7.456 -6.547 1.00 92.31 114 THR A N 1
ATOM 930 C CA . THR A 1 114 ? -7.156 -8.718 -6.316 1.00 92.31 114 THR A CA 1
ATOM 931 C C . THR A 1 114 ? -6.766 -9.329 -4.972 1.00 92.31 114 THR A C 1
ATOM 933 O O . THR A 1 114 ? -5.609 -9.203 -4.560 1.00 92.31 114 THR A O 1
ATOM 936 N N . PRO A 1 115 ? -7.666 -10.076 -4.299 1.00 92.12 115 PRO A N 1
ATOM 937 C CA . PRO A 1 115 ? -7.319 -10.777 -3.062 1.00 92.12 115 PRO A CA 1
ATOM 938 C C . PRO A 1 115 ? -6.101 -11.699 -3.211 1.00 92.12 115 PRO A C 1
ATOM 940 O O . PRO A 1 115 ? -5.283 -11.794 -2.301 1.00 92.12 115 PRO A O 1
ATOM 943 N N . SER A 1 116 ? -5.946 -12.346 -4.372 1.00 92.25 116 SER A N 1
ATOM 944 C CA . SER A 1 116 ? -4.798 -13.216 -4.649 1.00 92.25 116 SER A CA 1
ATOM 945 C C . SER A 1 116 ? -3.484 -12.439 -4.714 1.00 92.25 116 SER A C 1
ATOM 947 O O . SER A 1 116 ? -2.474 -12.917 -4.202 1.00 92.25 116 SER A O 1
ATOM 949 N N . HIS A 1 117 ? -3.476 -11.257 -5.332 1.00 92.25 117 HIS A N 1
ATOM 950 C CA . HIS A 1 117 ? -2.277 -10.429 -5.398 1.00 92.25 117 HIS A CA 1
ATOM 951 C C . HIS A 1 117 ? -1.929 -9.836 -4.029 1.00 92.25 117 HIS A C 1
ATOM 953 O O . HIS A 1 117 ? -0.785 -9.960 -3.593 1.00 92.25 117 HIS A O 1
ATOM 959 N N . LYS A 1 118 ? -2.923 -9.295 -3.306 1.00 93.31 118 LYS A N 1
ATOM 960 C CA . LYS A 1 118 ? -2.741 -8.803 -1.929 1.00 93.31 118 LYS A CA 1
ATOM 961 C C . LYS A 1 118 ? -2.174 -9.901 -1.018 1.00 93.31 118 LYS A C 1
ATOM 963 O O . LYS A 1 118 ? -1.238 -9.655 -0.261 1.00 93.31 118 LYS A O 1
ATOM 968 N N . LYS A 1 119 ? -2.672 -11.137 -1.151 1.00 94.69 119 LYS A N 1
ATOM 969 C CA . LYS A 1 119 ? -2.139 -12.311 -0.445 1.00 94.69 119 LYS A CA 1
ATOM 970 C C . LYS A 1 119 ? -0.681 -12.604 -0.814 1.00 94.69 119 LYS A C 1
ATOM 972 O O . LYS A 1 119 ? 0.125 -12.804 0.083 1.00 94.69 119 LYS A O 1
ATOM 977 N N . ASN A 1 120 ? -0.336 -12.599 -2.101 1.00 94.19 120 ASN A N 1
ATOM 978 C CA . ASN A 1 120 ? 1.036 -12.848 -2.557 1.00 94.19 120 ASN A CA 1
ATOM 979 C C . ASN A 1 120 ? 2.017 -11.793 -2.008 1.00 94.19 120 ASN A C 1
ATOM 981 O O . ASN A 1 120 ? 3.078 -12.143 -1.499 1.00 94.19 120 ASN A O 1
ATOM 985 N N . MET A 1 121 ? 1.632 -10.510 -2.016 1.00 95.69 121 MET A N 1
ATOM 986 C CA . MET A 1 121 ? 2.422 -9.455 -1.368 1.00 95.69 121 MET A CA 1
ATOM 987 C C . MET A 1 121 ? 2.610 -9.729 0.129 1.00 95.69 121 MET A C 1
ATOM 989 O O . MET A 1 121 ? 3.730 -9.647 0.626 1.00 95.69 121 MET A O 1
ATOM 993 N N . ALA A 1 122 ? 1.540 -10.096 0.838 1.00 94.69 122 ALA A N 1
ATOM 994 C CA . ALA A 1 122 ? 1.610 -10.406 2.264 1.00 94.69 122 ALA A CA 1
ATOM 995 C C . ALA A 1 122 ? 2.515 -11.616 2.566 1.00 94.69 122 ALA A C 1
ATOM 997 O O . ALA A 1 122 ? 3.265 -11.580 3.534 1.00 94.69 122 ALA A O 1
ATOM 998 N N . GLU A 1 123 ? 2.493 -12.660 1.732 1.00 95.38 123 GLU A N 1
ATOM 999 C CA . GLU A 1 123 ? 3.366 -13.838 1.868 1.00 95.38 123 GLU A CA 1
ATOM 1000 C C . GLU A 1 123 ? 4.845 -13.516 1.609 1.00 95.38 123 GLU A C 1
ATOM 1002 O O . GLU A 1 123 ? 5.727 -14.157 2.178 1.00 95.38 123 GLU A O 1
ATOM 1007 N N . LYS A 1 124 ? 5.126 -12.522 0.761 1.00 94.50 124 LYS A N 1
ATOM 1008 C CA . LYS A 1 124 ? 6.488 -12.048 0.475 1.00 94.50 124 LYS A CA 1
ATOM 1009 C C . LYS A 1 124 ? 7.012 -11.045 1.499 1.00 94.50 124 LYS A C 1
ATOM 1011 O O . LYS A 1 124 ? 8.217 -10.814 1.552 1.00 94.50 124 LYS A O 1
ATOM 1016 N N . PHE A 1 125 ? 6.139 -10.438 2.297 1.00 96.00 125 PHE A N 1
ATOM 1017 C CA . PHE A 1 125 ? 6.554 -9.477 3.307 1.00 96.00 125 PHE A CA 1
ATOM 1018 C C . PHE A 1 125 ? 7.309 -10.181 4.442 1.00 96.00 125 PHE A C 1
ATOM 1020 O O . PHE A 1 125 ? 6.731 -10.938 5.220 1.00 96.00 125 PHE A O 1
ATOM 1027 N N . ASN A 1 126 ? 8.606 -9.896 4.560 1.00 94.56 126 ASN A N 1
ATOM 1028 C CA . ASN A 1 126 ? 9.466 -10.449 5.599 1.00 94.56 126 ASN A CA 1
ATOM 1029 C C . ASN A 1 126 ? 10.350 -9.352 6.209 1.00 94.56 126 ASN A C 1
ATOM 1031 O O . ASN A 1 126 ? 11.118 -8.704 5.508 1.00 94.56 126 ASN A O 1
ATOM 1035 N N . LEU A 1 127 ? 10.285 -9.165 7.528 1.00 90.88 127 LEU A N 1
ATOM 1036 C CA . LEU A 1 127 ? 11.098 -8.165 8.233 1.00 90.88 127 LEU A CA 1
ATOM 1037 C C . LEU A 1 127 ? 12.595 -8.505 8.275 1.00 90.88 127 LEU A C 1
ATOM 1039 O O . LEU A 1 127 ? 13.408 -7.619 8.535 1.00 90.88 127 LEU A O 1
ATOM 1043 N N . GLU A 1 128 ? 12.963 -9.764 8.033 1.00 94.31 128 GLU A N 1
ATOM 1044 C CA . GLU A 1 128 ? 14.364 -10.176 7.891 1.00 94.31 128 GLU A CA 1
ATOM 1045 C C . GLU A 1 128 ? 14.953 -9.787 6.527 1.00 94.31 128 GLU A C 1
ATOM 1047 O O . GLU A 1 128 ? 16.176 -9.786 6.359 1.00 94.31 128 GLU A O 1
ATOM 1052 N N . ASP A 1 129 ? 14.105 -9.422 5.560 1.00 95.56 129 ASP A N 1
ATOM 1053 C CA . ASP A 1 129 ? 14.550 -8.863 4.292 1.00 95.56 129 ASP A CA 1
ATOM 1054 C C . ASP A 1 129 ? 15.209 -7.495 4.532 1.00 95.56 129 ASP A C 1
ATOM 1056 O O . ASP A 1 129 ? 14.628 -6.570 5.115 1.00 95.56 129 ASP A O 1
ATOM 1060 N N . LYS A 1 130 ? 16.463 -7.370 4.086 1.00 96.12 130 LYS A N 1
ATOM 1061 C CA . LYS A 1 130 ? 17.265 -6.159 4.282 1.00 96.12 130 LYS A CA 1
ATOM 1062 C C . LYS A 1 130 ? 16.668 -4.952 3.569 1.00 96.12 130 LYS A C 1
ATOM 1064 O O . LYS A 1 130 ? 16.756 -3.854 4.118 1.00 96.12 130 LYS A O 1
ATOM 1069 N N . GLU A 1 131 ? 16.069 -5.151 2.400 1.00 96.19 131 GLU A N 1
ATOM 1070 C CA . GLU A 1 131 ? 15.464 -4.083 1.612 1.00 96.19 131 GLU A CA 1
ATOM 1071 C C . GLU A 1 131 ? 14.200 -3.576 2.309 1.00 96.19 131 GLU A C 1
ATOM 1073 O O . GLU A 1 131 ? 14.087 -2.383 2.581 1.00 96.19 131 GLU A O 1
ATOM 1078 N N . ILE A 1 132 ? 13.315 -4.483 2.744 1.00 96.88 132 ILE A N 1
ATOM 1079 C CA . ILE A 1 132 ? 12.118 -4.123 3.527 1.00 96.88 132 ILE A CA 1
ATOM 1080 C C . ILE A 1 132 ? 12.519 -3.388 4.811 1.00 96.88 132 ILE A C 1
ATOM 1082 O O . ILE A 1 132 ? 11.957 -2.339 5.138 1.00 96.88 132 ILE A O 1
ATOM 1086 N N . SER A 1 133 ? 13.524 -3.891 5.532 1.00 95.94 133 SER A N 1
ATOM 1087 C CA . SER A 1 133 ? 14.047 -3.214 6.720 1.00 95.94 133 SER A CA 1
ATOM 1088 C C . SER A 1 133 ? 14.609 -1.820 6.395 1.00 95.94 133 SER A C 1
ATOM 1090 O O . SER A 1 133 ? 14.455 -0.915 7.220 1.00 95.94 133 SER A O 1
ATOM 1092 N N . SER A 1 134 ? 15.297 -1.630 5.264 1.00 96.31 134 SER A N 1
ATOM 1093 C CA . SER A 1 134 ? 15.830 -0.315 4.866 1.00 96.31 134 SER A CA 1
ATOM 1094 C C . SER A 1 134 ? 14.701 0.654 4.552 1.00 96.31 134 SER A C 1
ATOM 1096 O O . SER A 1 134 ? 14.629 1.721 5.164 1.00 96.31 134 SER A O 1
ATOM 1098 N N . ILE A 1 135 ? 13.749 0.223 3.718 1.00 96.31 135 ILE A N 1
ATOM 1099 C CA . ILE A 1 135 ? 12.558 0.995 3.356 1.00 96.31 135 ILE A CA 1
ATOM 1100 C C . ILE A 1 135 ? 11.824 1.456 4.616 1.00 96.31 135 ILE A C 1
ATOM 1102 O O . ILE A 1 135 ? 11.499 2.636 4.743 1.00 96.31 135 ILE A O 1
ATOM 1106 N N . ILE A 1 136 ? 11.602 0.561 5.585 1.00 95.31 136 ILE A N 1
ATOM 1107 C CA . ILE A 1 136 ? 10.959 0.920 6.854 1.00 95.31 136 ILE A CA 1
ATOM 1108 C C . ILE A 1 136 ? 11.768 1.990 7.594 1.00 95.31 136 ILE A C 1
ATOM 1110 O O . ILE A 1 136 ? 11.190 2.967 8.061 1.00 95.31 136 ILE A O 1
ATOM 1114 N N . LYS A 1 137 ? 13.087 1.825 7.739 1.00 94.00 137 LYS A N 1
ATOM 1115 C CA . LYS A 1 137 ? 13.931 2.780 8.481 1.00 94.00 137 LYS A CA 1
ATOM 1116 C C . LYS A 1 137 ? 13.929 4.167 7.846 1.00 94.00 137 LYS A C 1
ATOM 1118 O O . LYS A 1 137 ? 13.832 5.156 8.568 1.00 94.00 137 LYS A O 1
ATOM 1123 N N . GLU A 1 138 ? 14.016 4.232 6.525 1.00 93.88 138 GLU A N 1
ATOM 1124 C CA . GLU A 1 138 ? 14.031 5.485 5.767 1.00 93.88 138 GLU A CA 1
ATOM 1125 C C . GLU A 1 138 ? 12.677 6.201 5.841 1.00 93.88 138 GLU A C 1
ATOM 1127 O O . GLU A 1 138 ? 12.615 7.410 6.081 1.00 93.88 138 GLU A O 1
ATOM 1132 N N . ASN A 1 139 ? 11.580 5.448 5.725 1.00 94.31 139 ASN A N 1
ATOM 1133 C CA . ASN A 1 139 ? 10.239 6.020 5.637 1.00 94.31 139 ASN A CA 1
ATOM 1134 C C . ASN A 1 139 ? 9.597 6.355 6.983 1.00 94.31 139 ASN A C 1
ATOM 1136 O O . ASN A 1 139 ? 8.676 7.166 7.011 1.00 94.31 139 ASN A O 1
ATOM 1140 N N . ARG A 1 140 ? 10.118 5.848 8.107 1.00 93.12 140 ARG A N 1
ATOM 1141 C CA . ARG A 1 140 ? 9.657 6.247 9.453 1.00 93.12 140 ARG A CA 1
ATOM 1142 C C . ARG A 1 140 ? 9.687 7.756 9.675 1.00 93.12 140 ARG A C 1
ATOM 1144 O O . ARG A 1 140 ? 8.769 8.305 10.267 1.00 93.12 140 ARG A O 1
ATOM 1151 N N . ASN A 1 141 ? 10.728 8.431 9.190 1.00 89.00 141 ASN A N 1
ATOM 1152 C CA . ASN A 1 141 ? 10.847 9.884 9.337 1.00 89.00 141 ASN A CA 1
ATOM 1153 C C . ASN A 1 141 ? 10.008 10.641 8.297 1.00 89.00 141 ASN A C 1
ATOM 1155 O O . ASN A 1 141 ? 9.517 11.730 8.583 1.00 89.00 141 ASN A O 1
ATOM 1159 N N . LYS A 1 142 ? 9.851 10.072 7.094 1.00 90.12 142 LYS A N 1
ATOM 1160 C CA . LYS A 1 142 ? 9.066 10.656 5.992 1.00 90.12 142 LYS A CA 1
ATOM 1161 C C . LYS A 1 142 ? 7.563 10.599 6.291 1.00 90.12 142 LYS A C 1
ATOM 1163 O O . LYS A 1 142 ? 6.844 11.554 6.012 1.00 90.12 142 LYS A O 1
ATOM 1168 N N . TYR A 1 143 ? 7.113 9.502 6.899 1.00 92.31 143 TYR A N 1
ATOM 1169 C CA . TYR A 1 143 ? 5.714 9.178 7.175 1.00 92.31 143 TYR A CA 1
ATOM 1170 C C . TYR A 1 143 ? 5.535 8.697 8.630 1.00 92.31 143 TYR A C 1
ATOM 1172 O O . TYR A 1 143 ? 5.198 7.534 8.871 1.00 92.31 143 TYR A O 1
ATOM 1180 N N . PRO A 1 144 ? 5.742 9.580 9.626 1.00 92.56 144 PRO A N 1
ATOM 1181 C CA . PRO A 1 144 ? 5.750 9.196 11.043 1.00 92.56 144 PRO A CA 1
ATOM 1182 C C . PRO A 1 144 ? 4.416 8.621 11.530 1.00 92.56 144 PRO A C 1
ATOM 1184 O O . PRO A 1 144 ? 4.396 7.791 12.439 1.00 92.56 144 PRO A O 1
ATOM 1187 N N . PHE A 1 145 ? 3.309 9.003 10.883 1.00 93.06 145 PHE A N 1
ATOM 1188 C CA . PHE A 1 145 ? 1.967 8.547 11.231 1.00 93.06 145 PHE A CA 1
ATOM 1189 C C . PHE A 1 145 ? 1.844 7.017 11.279 1.00 93.06 145 PHE A C 1
ATOM 1191 O O . PHE A 1 145 ? 1.179 6.493 12.167 1.00 93.06 145 PHE A O 1
ATOM 1198 N N . VAL A 1 146 ? 2.494 6.288 10.366 1.00 93.38 146 VAL A N 1
ATOM 1199 C CA . VAL A 1 146 ? 2.408 4.818 10.318 1.00 93.38 146 VAL A CA 1
ATOM 1200 C C . VAL A 1 146 ? 2.954 4.199 11.604 1.00 93.38 146 VAL A C 1
ATOM 1202 O O . VAL A 1 146 ? 2.304 3.347 12.214 1.00 93.38 146 VAL A O 1
ATOM 1205 N N . GLU A 1 147 ? 4.129 4.646 12.057 1.00 92.44 147 GLU A N 1
ATOM 1206 C CA . GLU A 1 147 ? 4.730 4.135 13.291 1.00 92.44 147 GLU A CA 1
ATOM 1207 C C . GLU A 1 147 ? 3.939 4.580 14.528 1.00 92.44 147 GLU A C 1
ATOM 1209 O O . GLU A 1 147 ? 3.725 3.772 15.433 1.00 92.44 147 GLU A O 1
ATOM 1214 N N . GLU A 1 148 ? 3.468 5.827 14.565 1.00 92.12 148 GLU A N 1
ATOM 1215 C CA . GLU A 1 148 ? 2.624 6.332 15.654 1.00 92.12 148 GLU A CA 1
ATOM 1216 C C . GLU A 1 148 ? 1.325 5.532 15.783 1.00 92.12 148 GLU A C 1
ATOM 1218 O O . GLU A 1 148 ? 0.973 5.102 16.882 1.00 92.12 148 GLU A O 1
ATOM 1223 N N . PHE A 1 149 ? 0.657 5.260 14.663 1.00 91.31 149 PHE A N 1
ATOM 1224 C CA . PHE A 1 149 ? -0.574 4.482 14.623 1.00 91.31 149 PHE A CA 1
ATOM 1225 C C . PHE A 1 149 ? -0.356 3.044 15.099 1.00 91.31 149 PHE A C 1
ATOM 1227 O O . PHE A 1 149 ? -1.121 2.552 15.927 1.00 91.31 149 PHE A O 1
ATOM 1234 N N . ILE A 1 150 ? 0.702 2.369 14.628 1.00 90.25 150 ILE A N 1
ATOM 1235 C CA . ILE A 1 150 ? 1.048 1.012 15.087 1.00 90.25 150 ILE A CA 1
ATOM 1236 C C . ILE A 1 150 ? 1.340 1.023 16.589 1.00 90.25 150 ILE A C 1
ATOM 1238 O O . ILE A 1 150 ? 0.842 0.169 17.322 1.00 90.25 150 ILE A O 1
ATOM 1242 N N . ARG A 1 151 ? 2.121 1.995 17.071 1.00 90.06 151 ARG A N 1
ATOM 1243 C CA . ARG A 1 151 ? 2.418 2.130 18.503 1.00 90.06 151 ARG A CA 1
ATOM 1244 C C . ARG A 1 151 ? 1.149 2.318 19.316 1.00 90.06 151 ARG A C 1
ATOM 1246 O O . ARG A 1 151 ? 1.015 1.667 20.344 1.00 90.06 151 ARG A O 1
ATOM 1253 N N . ASP A 1 152 ? 0.236 3.168 18.865 1.00 87.56 152 ASP A N 1
ATOM 1254 C CA . ASP A 1 152 ? -1.033 3.406 19.549 1.00 87.56 152 ASP A CA 1
ATOM 1255 C C . ASP A 1 152 ? -1.939 2.168 19.525 1.00 87.56 152 ASP A C 1
ATOM 1257 O O . ASP A 1 152 ? -2.546 1.861 20.548 1.00 87.56 152 ASP A O 1
ATOM 1261 N N . LEU A 1 153 ? -1.952 1.399 18.431 1.00 85.38 153 LEU A N 1
ATOM 1262 C CA . LEU A 1 153 ? -2.719 0.153 18.319 1.00 85.38 153 LEU A CA 1
ATOM 1263 C C . LEU A 1 153 ? -2.288 -0.906 19.347 1.00 85.38 153 LEU A C 1
ATOM 1265 O O . LEU A 1 153 ? -3.129 -1.635 19.866 1.00 85.38 153 LEU A O 1
ATOM 1269 N N . PHE A 1 154 ? -0.988 -0.996 19.638 1.00 82.69 154 PHE A N 1
ATOM 1270 C CA . PHE A 1 154 ? -0.438 -1.953 20.606 1.00 82.69 154 PHE A CA 1
ATOM 1271 C C . PHE A 1 154 ? -0.245 -1.368 22.006 1.00 82.69 154 PHE A C 1
ATOM 1273 O O . PHE A 1 154 ? 0.145 -2.084 22.932 1.00 82.69 154 PHE A O 1
ATOM 1280 N N . ASN A 1 155 ? -0.512 -0.076 22.190 1.00 78.69 155 ASN A N 1
ATOM 1281 C CA . ASN A 1 155 ? -0.412 0.559 23.490 1.00 78.69 155 ASN A CA 1
ATOM 1282 C C . ASN A 1 155 ? -1.746 0.481 24.235 1.00 78.69 155 ASN A C 1
ATOM 1284 O O . ASN A 1 155 ? -2.429 1.483 24.443 1.00 78.69 155 ASN A O 1
ATOM 1288 N N . PHE A 1 156 ? -2.055 -0.722 24.718 1.00 62.75 156 PHE A N 1
ATOM 1289 C CA . PHE A 1 156 ? -3.235 -1.031 25.535 1.00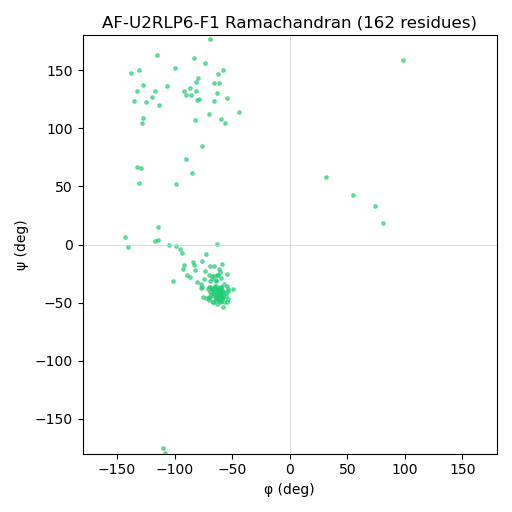 62.75 156 PHE A CA 1
ATOM 1290 C C . PHE A 1 156 ? -3.262 -0.311 26.901 1.00 62.75 156 PHE A C 1
ATOM 1292 O O . PHE A 1 156 ? -4.174 -0.529 27.691 1.00 62.75 156 PHE A O 1
ATOM 1299 N N . THR A 1 157 ? -2.256 0.519 27.214 1.00 55.09 157 THR A N 1
ATOM 1300 C CA . THR A 1 157 ? -2.140 1.228 28.501 1.00 55.09 157 THR A CA 1
ATOM 1301 C C . THR A 1 157 ? -2.621 2.682 28.470 1.00 55.09 157 THR A C 1
ATOM 1303 O O . THR A 1 157 ? -2.603 3.349 29.504 1.00 55.09 157 THR A O 1
ATOM 1306 N N . LYS A 1 158 ? -3.074 3.211 27.323 1.00 49.09 158 LYS A N 1
ATOM 1307 C CA . LYS A 1 158 ? -3.589 4.589 27.260 1.00 49.09 158 LYS A CA 1
ATOM 1308 C C . LYS A 1 158 ? -5.047 4.664 27.711 1.00 49.09 158 LYS A C 1
ATOM 1310 O O . LYS A 1 158 ? -5.962 4.345 26.961 1.00 49.09 158 LYS A O 1
ATOM 1315 N N . GLU A 1 159 ? -5.247 5.213 28.906 1.00 51.19 159 GLU A N 1
ATOM 1316 C CA . GLU A 1 159 ? -6.501 5.838 29.321 1.00 51.19 159 GLU A CA 1
ATOM 1317 C C . GLU A 1 159 ? -7.053 6.734 28.196 1.00 51.19 159 GLU A C 1
ATOM 1319 O O . GLU A 1 159 ? -6.450 7.748 27.843 1.00 51.19 159 GLU A O 1
ATOM 1324 N N . ASN A 1 160 ? -8.201 6.348 27.632 1.00 41.69 160 ASN A N 1
ATOM 1325 C CA . ASN A 1 160 ? -9.198 7.210 26.991 1.00 41.69 160 ASN A CA 1
ATOM 1326 C C . ASN A 1 160 ? -8.665 8.475 26.284 1.00 41.69 160 ASN A C 1
ATOM 1328 O O . ASN A 1 160 ? -9.130 9.590 26.554 1.00 41.69 160 ASN A O 1
ATOM 1332 N N . LYS A 1 161 ? -7.767 8.343 25.301 1.00 40.62 161 LYS A N 1
ATOM 1333 C CA . LYS A 1 161 ? -7.646 9.398 24.287 1.00 40.62 161 LYS A CA 1
ATOM 1334 C C . LYS A 1 161 ? -8.818 9.255 23.326 1.00 40.62 161 LYS A C 1
ATOM 1336 O O . LYS A 1 161 ? -8.721 8.628 22.280 1.00 40.62 161 LYS A O 1
ATOM 1341 N N . LYS A 1 162 ? -9.948 9.856 23.710 1.00 37.59 162 LYS A N 1
ATOM 1342 C CA . LYS A 1 162 ? -11.060 10.135 22.800 1.00 37.59 162 LYS A CA 1
ATOM 1343 C C . LYS A 1 162 ? -10.512 10.959 21.638 1.00 37.59 162 LYS A C 1
ATOM 1345 O O . LYS A 1 162 ? -10.247 12.149 21.808 1.00 37.59 162 LYS A O 1
ATOM 1350 N N . TYR A 1 163 ? -10.343 10.331 20.481 1.00 39.91 163 TYR A N 1
ATOM 1351 C CA . TYR A 1 163 ? -10.265 11.056 19.222 1.00 39.91 163 TYR A CA 1
ATOM 1352 C C . TYR A 1 163 ? -11.596 11.813 19.086 1.00 39.91 163 TYR A C 1
ATOM 1354 O O . TYR A 1 163 ? -12.659 11.196 18.997 1.00 39.91 163 TYR A O 1
ATOM 1362 N N . LYS A 1 164 ? -11.529 13.137 19.261 1.00 32.94 164 LYS A N 1
ATOM 1363 C CA . LYS A 1 164 ? -12.641 14.067 19.044 1.00 32.94 164 LYS A CA 1
ATOM 1364 C C . LYS A 1 164 ? -12.786 14.353 17.562 1.00 32.94 164 LYS A C 1
ATOM 1366 O O . LYS A 1 164 ? -11.727 14.456 16.908 1.00 32.94 164 LYS A O 1
#

Solvent-accessible surface area (backbone atoms only — not comparable to full-atom values): 9693 Å² total; per-residue (Å²): 110,33,37,28,30,76,67,29,47,51,53,48,67,69,48,76,82,64,85,53,97,90,51,90,83,84,80,45,68,47,34,30,28,83,60,58,77,84,64,90,80,49,40,30,42,72,75,29,26,42,62,65,68,58,56,53,50,44,49,33,58,52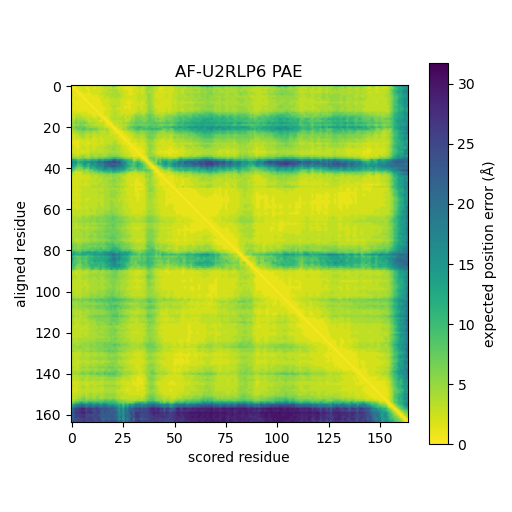,30,55,77,70,76,44,60,69,73,59,65,69,62,49,53,57,45,62,74,72,29,72,73,51,68,35,60,27,59,51,62,54,52,42,53,50,36,31,68,65,24,76,92,60,33,80,80,59,64,57,89,36,74,68,39,52,47,51,42,57,74,67,63,47,80,85,39,65,64,54,44,45,54,50,63,63,40,43,76,78,33,45,48,42,59,52,50,54,50,55,74,71,43,88,80,66,79,82,79,72,85,124

Foldseek 3Di:
DFELAPVRVVVCVVPVPDDDPPDDDDDDYDDFLQRDDDDDQAGGDPQRNDDLQLLQVLVQVVCVVVVADGDDPVVLVVDCVVDPPDNRVGSLVVVLVVSCVRVVPCSVVDRCPDPVNVVSSVVPDDCPPPSNVVSCVVCCVVRVVSVVVVCVVPCPPDDDPPPD

Mean predicted aligned error: 5.96 Å

pLDDT: mean 87.3, std 13.08, range [32.94, 97.81]

Organism: Leptotrichia wadei (strain F0279) (NCBI:txid888055)

Radius of gyration: 17.42 Å; Cα contacts (8 Å, |Δi|>4): 169; chains: 1; bounding box: 40×30×54 Å